Protein AF-K1V5G4-F1 (afdb_monomer_lite)

pLDDT: mean 82.93, std 7.13, range [62.53, 94.12]

Organism: NCBI:txid408170

InterPro domains:
  IPR000060 BCCT transporter family [PF02028] (1-96)
  IPR000060 BCCT transporter family [PTHR30047] (1-96)

Sequence (97 aa):
MGIFIAKVSRGRTLKQVILGQMVWGSLGCCTFLGILGGYSLYLQKNGIVDLVSILEKEGNEGVVLAIMQTLPFSKILIVLLVILCFVFLATTIDSTA

Structure (mmCIF, N/CA/C/O backbone):
data_AF-K1V5G4-F1
#
_entry.id   AF-K1V5G4-F1
#
loop_
_atom_site.group_PDB
_atom_site.id
_atom_site.type_symbol
_atom_site.label_atom_id
_atom_site.label_alt_id
_atom_site.label_comp_id
_atom_site.label_asym_id
_atom_site.label_entity_id
_atom_site.label_seq_id
_atom_site.pdbx_PDB_ins_code
_atom_site.Cartn_x
_atom_site.Cartn_y
_atom_site.Cartn_z
_atom_site.occupancy
_atom_site.B_iso_or_equiv
_atom_site.auth_seq_id
_atom_site.auth_comp_id
_atom_site.auth_asym_id
_atom_site.auth_atom_id
_atom_site.pdbx_PDB_model_num
ATOM 1 N N . MET A 1 1 ? 14.807 -9.398 -7.704 1.00 69.44 1 MET A N 1
ATOM 2 C CA . MET A 1 1 ? 14.091 -8.169 -8.144 1.00 69.44 1 MET A CA 1
ATOM 3 C C . MET A 1 1 ? 14.828 -7.328 -9.198 1.00 69.44 1 MET A C 1
ATOM 5 O O . MET A 1 1 ? 14.270 -7.141 -10.271 1.00 69.44 1 MET A O 1
ATOM 9 N N . GLY A 1 2 ? 16.070 -6.857 -8.989 1.00 73.12 2 GLY A N 1
ATOM 10 C CA . GLY A 1 2 ? 16.773 -6.010 -9.984 1.00 73.12 2 GLY A CA 1
ATOM 11 C C . GLY A 1 2 ? 16.953 -6.644 -11.378 1.00 73.12 2 GLY A C 1
ATOM 12 O O . GLY A 1 2 ? 16.770 -5.986 -12.400 1.00 73.12 2 GLY A O 1
ATOM 13 N N . ILE A 1 3 ? 17.216 -7.954 -11.424 1.00 79.44 3 ILE A N 1
ATOM 14 C CA . ILE A 1 3 ? 17.357 -8.728 -12.671 1.00 79.44 3 ILE A CA 1
ATOM 15 C C . ILE A 1 3 ? 16.025 -8.830 -13.435 1.00 79.44 3 ILE A C 1
ATOM 17 O O . ILE A 1 3 ? 16.013 -8.785 -14.664 1.00 79.44 3 ILE A O 1
ATOM 21 N N . PHE A 1 4 ? 14.896 -8.920 -12.727 1.00 79.31 4 PHE A N 1
ATOM 22 C CA . PHE A 1 4 ? 13.564 -8.962 -13.336 1.00 79.31 4 PHE A CA 1
ATOM 23 C C . PHE A 1 4 ? 13.246 -7.646 -14.057 1.00 79.31 4 PHE A C 1
ATOM 25 O O . PHE A 1 4 ? 12.862 -7.649 -15.226 1.00 79.31 4 PHE A O 1
ATOM 32 N N . ILE A 1 5 ? 13.512 -6.513 -13.398 1.00 78.38 5 ILE A N 1
ATOM 33 C CA . ILE A 1 5 ? 13.308 -5.171 -13.964 1.00 78.38 5 ILE A CA 1
ATOM 34 C C . ILE A 1 5 ? 14.184 -4.963 -15.206 1.00 78.38 5 ILE A C 1
ATOM 36 O O . ILE A 1 5 ? 13.710 -4.416 -16.204 1.00 78.38 5 ILE A O 1
ATOM 40 N N . ALA A 1 6 ? 15.432 -5.442 -15.180 1.00 80.62 6 ALA A N 1
ATOM 41 C CA . ALA A 1 6 ? 16.334 -5.385 -16.328 1.00 80.62 6 ALA A CA 1
ATOM 42 C C . ALA A 1 6 ? 15.828 -6.225 -17.518 1.00 80.62 6 ALA A C 1
ATOM 44 O O . ALA A 1 6 ? 15.880 -5.757 -18.656 1.00 80.62 6 ALA A O 1
ATOM 45 N N . LYS A 1 7 ? 15.290 -7.430 -17.268 1.00 80.50 7 LYS A N 1
ATOM 46 C CA . LYS A 1 7 ? 14.717 -8.303 -18.312 1.00 80.50 7 LYS A CA 1
ATOM 47 C C . LYS A 1 7 ? 13.452 -7.708 -18.944 1.00 80.50 7 LYS A C 1
ATOM 49 O O . LYS A 1 7 ? 13.341 -7.696 -20.168 1.00 80.50 7 LYS A O 1
ATOM 54 N N . VAL A 1 8 ? 12.529 -7.181 -18.135 1.00 83.62 8 VAL A N 1
ATOM 55 C CA . VAL A 1 8 ? 11.268 -6.570 -18.610 1.00 8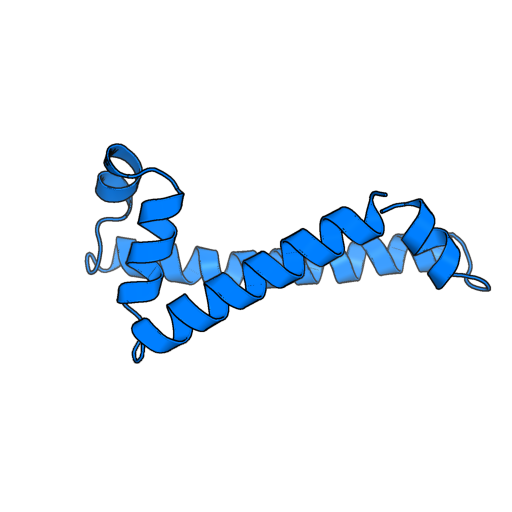3.62 8 VAL A CA 1
ATOM 56 C C . VAL A 1 8 ? 11.490 -5.236 -19.331 1.00 83.62 8 VAL A C 1
ATOM 58 O O . VAL A 1 8 ? 10.722 -4.874 -20.219 1.00 83.62 8 VAL A O 1
ATOM 61 N N . SER A 1 9 ? 12.554 -4.506 -18.992 1.00 82.56 9 SER A N 1
ATOM 62 C CA . SER A 1 9 ? 12.821 -3.167 -19.537 1.00 82.56 9 SER A CA 1
ATOM 63 C C . SER A 1 9 ? 13.685 -3.164 -20.806 1.00 82.56 9 SER A C 1
ATOM 65 O O . SER A 1 9 ? 14.246 -2.124 -21.168 1.00 82.56 9 SER A O 1
ATOM 67 N N . ARG A 1 10 ? 13.817 -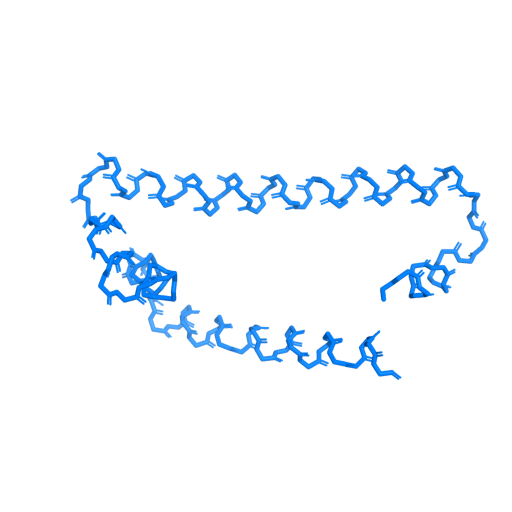4.306 -21.495 1.00 79.62 10 ARG A N 1
ATOM 68 C CA . ARG A 1 10 ? 14.658 -4.439 -22.694 1.00 79.62 10 ARG A CA 1
ATOM 69 C C . ARG A 1 10 ? 14.196 -3.466 -23.791 1.00 79.62 10 ARG A C 1
ATOM 71 O O . ARG A 1 10 ? 13.035 -3.469 -24.181 1.00 79.62 10 ARG A O 1
ATOM 78 N N . GLY A 1 11 ? 15.114 -2.627 -24.280 1.00 83.62 11 GLY A N 1
ATOM 79 C CA . GLY A 1 11 ? 14.839 -1.613 -25.311 1.00 83.62 11 GLY A CA 1
ATOM 80 C C . GLY A 1 11 ? 14.478 -0.215 -24.787 1.00 83.62 11 GLY A C 1
ATOM 81 O O . GLY A 1 11 ? 14.294 0.692 -25.594 1.00 83.62 11 GLY A O 1
ATOM 82 N N . ARG A 1 12 ? 14.410 -0.001 -23.463 1.00 85.44 12 ARG A N 1
ATOM 83 C CA . ARG A 1 12 ? 14.235 1.334 -22.856 1.00 85.44 12 ARG A CA 1
ATOM 84 C C . ARG A 1 12 ? 15.572 1.957 -22.457 1.00 85.44 12 ARG A C 1
ATOM 86 O O . ARG A 1 12 ? 16.527 1.254 -22.137 1.00 85.44 12 ARG A O 1
ATOM 93 N N . THR A 1 13 ? 15.635 3.289 -22.428 1.00 90.94 13 THR A N 1
ATOM 94 C CA . THR A 1 13 ? 16.826 3.997 -21.928 1.00 90.94 13 THR A CA 1
ATOM 95 C C . THR A 1 13 ? 16.946 3.870 -20.409 1.00 90.94 13 THR A C 1
ATOM 97 O O . THR A 1 13 ? 15.938 3.844 -19.700 1.00 90.94 13 THR A O 1
ATOM 100 N N . LEU A 1 14 ? 18.178 3.869 -19.886 1.00 86.75 14 LEU A N 1
ATOM 101 C CA . LEU A 1 14 ? 18.438 3.764 -18.444 1.00 86.75 14 LEU A CA 1
ATOM 102 C C . LEU A 1 14 ? 17.674 4.836 -17.639 1.00 86.75 14 LEU A C 1
ATOM 104 O O . LEU A 1 14 ? 17.064 4.534 -16.616 1.00 86.75 14 LEU A O 1
ATOM 108 N N . LYS A 1 15 ? 17.634 6.077 -18.153 1.00 86.19 15 LYS A N 1
ATOM 109 C CA . LYS A 1 15 ? 16.889 7.193 -17.544 1.00 86.19 15 LYS A CA 1
ATOM 110 C C . LYS A 1 15 ? 15.388 6.910 -17.437 1.00 86.19 15 LYS A C 1
ATOM 112 O O . LYS A 1 15 ? 14.803 7.190 -16.397 1.00 86.19 15 LYS A O 1
ATOM 117 N N . GLN A 1 16 ? 14.769 6.343 -18.475 1.00 87.81 16 GLN A N 1
ATOM 118 C CA . GLN A 1 16 ? 13.341 5.999 -18.449 1.00 87.81 16 GLN A CA 1
ATOM 119 C C . GLN A 1 16 ? 13.036 4.880 -17.450 1.00 87.81 16 GLN A C 1
ATOM 121 O O . GLN A 1 16 ? 12.001 4.925 -16.792 1.00 87.81 16 GLN A O 1
ATOM 126 N N . VAL A 1 17 ? 13.927 3.892 -17.320 1.00 87.69 17 VAL A N 1
ATOM 127 C CA . VAL A 1 17 ? 13.745 2.784 -16.370 1.00 87.69 17 VAL A CA 1
ATOM 128 C C . VAL A 1 17 ? 13.823 3.285 -14.930 1.00 87.69 17 VAL A C 1
ATOM 130 O O . VAL A 1 17 ? 12.937 2.976 -14.138 1.00 87.69 17 VAL A O 1
ATOM 133 N N . ILE A 1 18 ? 14.830 4.103 -14.608 1.00 89.06 18 ILE A N 1
ATOM 134 C CA . ILE A 1 18 ? 15.023 4.646 -13.255 1.00 89.06 18 ILE A CA 1
ATOM 135 C C . ILE A 1 18 ? 13.864 5.571 -12.870 1.00 89.06 18 ILE A C 1
ATOM 137 O O . ILE A 1 18 ? 13.245 5.371 -11.826 1.00 89.06 18 ILE A O 1
ATOM 141 N N . LEU A 1 19 ? 13.520 6.544 -13.724 1.00 90.56 19 LEU A N 1
ATOM 142 C CA . LEU A 1 19 ? 12.416 7.469 -13.445 1.00 90.56 19 LEU A CA 1
ATOM 143 C C . LEU A 1 19 ? 11.070 6.740 -13.372 1.00 90.56 19 LEU A C 1
ATOM 145 O O . LEU A 1 19 ? 10.277 7.012 -12.476 1.00 90.56 19 LEU A O 1
ATOM 149 N N . GLY A 1 20 ? 10.828 5.780 -14.268 1.00 88.12 20 GLY A N 1
ATOM 150 C CA . GLY A 1 20 ? 9.612 4.972 -14.246 1.00 88.12 20 GLY A CA 1
ATOM 151 C C . GLY A 1 20 ? 9.479 4.160 -12.957 1.00 88.12 20 GLY A C 1
ATOM 152 O O . GLY A 1 20 ? 8.421 4.174 -12.337 1.00 88.12 20 GLY A O 1
ATOM 153 N N . GLN A 1 21 ? 10.552 3.499 -12.518 1.00 87.62 21 GLN A N 1
ATOM 154 C CA . GLN A 1 21 ? 10.560 2.734 -11.269 1.00 87.62 21 GLN A CA 1
ATOM 155 C C . GLN A 1 21 ? 10.374 3.622 -10.037 1.00 87.62 21 GLN A C 1
ATOM 157 O O . GLN A 1 21 ? 9.561 3.286 -9.179 1.00 87.62 21 GLN A O 1
ATOM 162 N N . MET A 1 22 ? 11.071 4.759 -9.955 1.00 90.25 22 MET A N 1
ATOM 163 C CA . MET A 1 22 ? 10.940 5.667 -8.811 1.00 90.25 22 MET A CA 1
ATOM 164 C C . MET A 1 22 ? 9.535 6.255 -8.712 1.00 90.25 22 MET A C 1
ATOM 166 O O . MET A 1 22 ? 8.961 6.255 -7.626 1.00 90.25 22 MET A O 1
ATOM 170 N N . VAL A 1 23 ? 8.962 6.723 -9.823 1.00 93.00 23 VAL A N 1
ATOM 171 C CA . VAL A 1 23 ? 7.637 7.359 -9.814 1.00 93.00 23 VAL A CA 1
ATOM 172 C C . VAL A 1 23 ? 6.548 6.335 -9.509 1.00 93.00 23 VAL A C 1
ATOM 174 O O . VAL A 1 23 ? 5.800 6.512 -8.551 1.00 93.00 23 VAL A O 1
ATOM 177 N N . TRP A 1 24 ? 6.479 5.236 -10.264 1.00 89.69 24 TRP A N 1
ATOM 178 C CA . TRP A 1 24 ? 5.423 4.238 -10.069 1.00 89.69 24 TRP A CA 1
ATOM 179 C C . TRP A 1 24 ? 5.568 3.471 -8.755 1.00 89.69 24 TRP A C 1
ATOM 181 O O . TRP A 1 24 ? 4.567 3.222 -8.086 1.00 89.69 24 TRP A O 1
ATOM 191 N N . GLY A 1 25 ? 6.799 3.144 -8.350 1.00 89.19 25 GLY A N 1
ATOM 192 C CA . GLY A 1 25 ? 7.064 2.487 -7.070 1.00 89.19 25 GLY A CA 1
ATOM 193 C C . GLY A 1 25 ? 6.678 3.365 -5.881 1.00 89.19 25 GLY A C 1
ATOM 194 O O . GLY A 1 25 ? 5.981 2.907 -4.976 1.00 89.19 25 GLY A O 1
ATOM 195 N N . SER A 1 26 ? 7.056 4.648 -5.911 1.00 92.19 26 SER A N 1
ATOM 196 C CA . SER A 1 26 ? 6.706 5.587 -4.839 1.00 92.19 26 SER A CA 1
ATOM 197 C C . SER A 1 26 ? 5.206 5.859 -4.791 1.00 92.19 26 SER A C 1
ATOM 199 O O . SER A 1 26 ? 4.630 5.835 -3.711 1.00 92.19 26 SER A O 1
ATOM 201 N N . LEU A 1 27 ? 4.543 6.048 -5.938 1.00 93.75 27 LEU A N 1
ATOM 202 C CA . LEU A 1 27 ? 3.089 6.245 -5.987 1.00 93.75 27 LEU A CA 1
ATOM 203 C C . LEU A 1 27 ? 2.323 5.042 -5.425 1.00 93.75 27 LEU A C 1
ATOM 205 O O . LEU A 1 27 ? 1.372 5.225 -4.664 1.00 93.75 27 LEU A O 1
ATOM 209 N N . GLY A 1 28 ? 2.751 3.818 -5.746 1.00 91.00 28 GLY A N 1
ATOM 210 C CA . GLY A 1 28 ? 2.165 2.604 -5.174 1.00 91.00 28 GLY A CA 1
ATOM 211 C C . GLY A 1 28 ? 2.317 2.551 -3.651 1.00 91.00 28 GLY A C 1
ATOM 212 O O . GLY A 1 28 ? 1.348 2.308 -2.936 1.00 91.00 28 GLY A O 1
ATOM 213 N N . CYS A 1 29 ? 3.510 2.861 -3.139 1.00 90.06 29 CYS A N 1
ATOM 214 C CA . CYS A 1 29 ? 3.759 2.883 -1.698 1.00 90.06 29 CYS A CA 1
ATOM 215 C C . CYS A 1 29 ? 2.957 3.991 -0.989 1.00 90.06 29 CYS A C 1
ATOM 217 O O . CYS A 1 29 ? 2.300 3.739 0.021 1.00 90.06 29 CYS A O 1
ATOM 219 N N . CYS A 1 30 ? 2.937 5.204 -1.549 1.00 92.56 30 CYS A N 1
ATOM 220 C CA . CYS A 1 30 ? 2.188 6.334 -1.000 1.00 92.56 30 CYS A CA 1
ATOM 221 C C . CYS A 1 30 ? 0.679 6.075 -0.967 1.00 92.56 30 CYS A C 1
ATOM 223 O O . CYS A 1 30 ? 0.032 6.405 0.023 1.00 92.56 30 CYS A O 1
ATOM 225 N N . THR A 1 31 ? 0.111 5.485 -2.020 1.00 93.06 31 THR A N 1
ATOM 226 C CA . THR A 1 31 ? -1.324 5.161 -2.057 1.00 93.06 31 THR A CA 1
ATOM 227 C C . THR A 1 31 ? -1.675 4.075 -1.046 1.00 93.06 31 THR A C 1
ATOM 229 O O . THR A 1 31 ? -2.631 4.240 -0.290 1.00 93.06 31 THR A O 1
ATOM 232 N N . PHE A 1 32 ? -0.872 3.013 -0.958 1.00 89.88 32 PHE A N 1
ATOM 233 C CA . PHE A 1 32 ? -1.080 1.940 0.012 1.00 89.88 32 PHE A CA 1
ATOM 234 C C . PHE A 1 32 ? -1.013 2.445 1.461 1.00 89.88 32 PHE A C 1
ATOM 236 O O . PHE A 1 32 ? -1.938 2.213 2.242 1.00 89.88 32 PHE A O 1
ATOM 243 N N . LEU A 1 33 ? 0.041 3.191 1.806 1.00 88.94 33 LEU A N 1
ATOM 244 C CA . LEU A 1 33 ? 0.208 3.771 3.141 1.00 88.94 33 LEU A CA 1
ATOM 245 C C . LEU A 1 33 ? -0.846 4.840 3.443 1.00 88.94 33 LEU A C 1
ATOM 247 O O . LEU A 1 33 ? -1.327 4.915 4.570 1.00 88.94 33 LEU A O 1
ATOM 251 N N . GLY A 1 34 ? -1.239 5.640 2.452 1.00 90.94 34 GLY A N 1
ATOM 252 C CA . GLY A 1 34 ? -2.281 6.651 2.613 1.00 90.94 34 GLY A CA 1
ATOM 253 C C . GLY A 1 34 ? -3.645 6.041 2.933 1.00 90.94 34 GLY A C 1
ATOM 254 O O . GLY A 1 34 ? -4.332 6.520 3.831 1.00 90.94 34 GLY A O 1
ATOM 255 N N . ILE A 1 35 ? -4.021 4.961 2.243 1.00 90.44 35 ILE A N 1
ATOM 256 C CA . ILE A 1 35 ? -5.321 4.306 2.434 1.00 90.44 35 ILE A CA 1
ATOM 257 C C . ILE A 1 35 ? -5.327 3.486 3.725 1.00 90.44 35 ILE A C 1
ATOM 259 O O . ILE A 1 35 ? -6.155 3.731 4.601 1.00 90.44 35 ILE A O 1
ATOM 263 N N . LEU A 1 36 ? -4.409 2.525 3.866 1.00 85.88 36 LEU A N 1
ATOM 264 C CA . LEU A 1 36 ? -4.416 1.616 5.015 1.00 85.88 36 LEU A CA 1
ATOM 265 C C . LEU A 1 36 ? -3.927 2.304 6.286 1.00 85.88 36 LEU A C 1
ATOM 267 O O . LEU A 1 36 ? -4.558 2.166 7.327 1.00 85.88 36 LEU A O 1
ATOM 271 N N . GLY A 1 37 ? -2.857 3.096 6.205 1.00 85.31 37 GLY A N 1
ATOM 272 C CA . GLY A 1 37 ? -2.370 3.873 7.346 1.00 85.31 37 GLY A CA 1
ATOM 273 C C . GLY A 1 37 ? -3.371 4.943 7.783 1.00 85.31 37 GLY A C 1
ATOM 274 O O . GLY A 1 37 ? -3.619 5.101 8.978 1.00 85.31 37 GLY A O 1
ATOM 275 N N . GLY A 1 38 ? -4.012 5.623 6.826 1.00 86.44 38 GLY A N 1
ATOM 276 C CA . GLY A 1 38 ? -5.091 6.571 7.112 1.00 86.44 38 GLY A CA 1
ATOM 277 C C . GLY A 1 38 ? -6.300 5.908 7.778 1.00 86.44 38 GLY A C 1
ATOM 278 O O . GLY A 1 38 ? -6.835 6.450 8.746 1.00 86.44 38 GLY A O 1
ATOM 279 N N . TYR A 1 39 ? -6.698 4.718 7.317 1.00 85.69 39 TYR A N 1
ATOM 280 C CA . TYR A 1 39 ? -7.799 3.956 7.911 1.00 85.69 39 TYR A CA 1
ATOM 281 C C . TYR A 1 39 ? -7.484 3.495 9.341 1.00 85.69 39 TYR A C 1
ATOM 283 O O . TYR A 1 39 ? -8.306 3.697 10.235 1.00 85.69 39 TYR A O 1
ATOM 291 N N . SER A 1 40 ? -6.281 2.967 9.587 1.00 81.69 40 SER A N 1
ATOM 292 C CA . SER A 1 40 ? -5.831 2.588 10.933 1.00 81.69 40 SER A CA 1
ATOM 293 C C . SER A 1 40 ? -5.868 3.774 11.902 1.00 81.69 40 SER A C 1
ATOM 295 O O . SER A 1 40 ? -6.406 3.668 13.004 1.00 81.69 40 SER A O 1
ATOM 297 N N . LEU A 1 41 ? -5.364 4.938 11.477 1.00 83.31 41 LEU A N 1
ATOM 298 C CA . LEU A 1 41 ? -5.384 6.157 12.291 1.00 83.31 41 LEU A CA 1
ATOM 299 C C . LEU A 1 41 ? -6.806 6.659 12.561 1.00 83.31 41 LEU A C 1
ATOM 301 O O . LEU A 1 41 ? -7.091 7.126 13.662 1.00 83.31 41 LEU A O 1
ATOM 305 N N . TYR A 1 42 ? -7.708 6.558 11.583 1.00 84.56 42 TYR A N 1
ATOM 306 C CA . TYR A 1 42 ? -9.115 6.914 11.764 1.00 84.56 42 TYR A CA 1
ATOM 307 C C . TYR A 1 42 ? -9.800 6.022 12.811 1.00 84.56 42 TYR A C 1
ATOM 30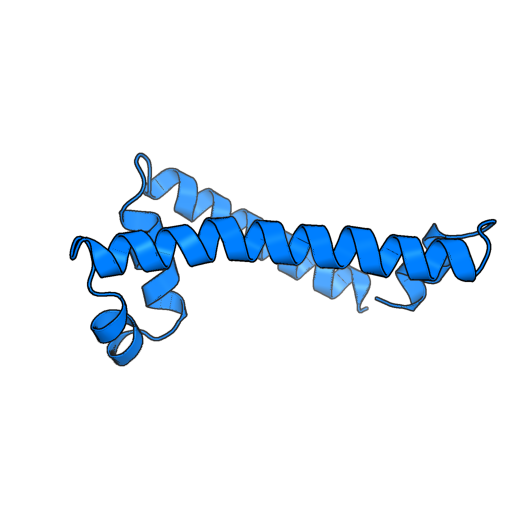9 O O . TYR A 1 42 ? -10.507 6.529 13.683 1.00 84.56 42 TYR A O 1
ATOM 317 N N . LEU A 1 43 ? -9.543 4.711 12.767 1.00 81.69 43 LEU A N 1
ATOM 318 C CA . LEU A 1 43 ? -10.072 3.728 13.718 1.00 81.69 43 LEU A CA 1
ATOM 319 C C . LEU A 1 43 ? -9.639 4.023 15.159 1.00 81.69 43 LEU A C 1
ATOM 321 O O . LEU A 1 43 ? -10.463 3.993 16.076 1.00 81.69 43 LEU A O 1
ATOM 325 N N . GLN A 1 44 ? -8.358 4.355 15.326 1.00 79.81 44 GLN A N 1
ATOM 326 C CA . GLN A 1 44 ? -7.765 4.695 16.615 1.00 79.81 44 GLN A CA 1
ATOM 327 C C . GLN A 1 44 ? -8.268 6.045 17.133 1.00 79.81 44 GLN A C 1
ATOM 329 O O . GLN A 1 44 ? -8.643 6.165 18.297 1.00 79.81 44 GLN A O 1
ATOM 334 N N . LYS A 1 45 ? -8.341 7.061 16.263 1.00 79.38 45 LYS A N 1
ATOM 335 C CA . LYS A 1 45 ? -8.802 8.409 16.626 1.00 79.38 45 LYS A CA 1
ATOM 336 C C . LYS A 1 45 ? -10.275 8.438 17.035 1.00 79.38 45 LYS A C 1
ATOM 338 O O . LYS A 1 45 ? -10.638 9.201 17.926 1.00 79.38 45 LYS A O 1
ATOM 343 N N . ASN A 1 46 ? -11.114 7.622 16.402 1.00 79.69 46 ASN A N 1
ATOM 344 C CA . ASN A 1 46 ? -12.532 7.524 16.745 1.00 79.69 46 ASN A CA 1
ATOM 345 C C . ASN A 1 46 ? -12.810 6.601 17.943 1.00 79.69 46 ASN A C 1
ATOM 347 O O . ASN A 1 46 ? -13.968 6.464 18.329 1.00 79.69 46 ASN A O 1
ATOM 351 N N . GLY A 1 47 ? -11.788 5.955 18.518 1.00 69.44 47 GLY A N 1
ATOM 352 C CA . GLY A 1 47 ? -11.941 5.058 19.667 1.00 69.44 47 GLY A CA 1
ATOM 353 C C . GLY A 1 47 ? -12.763 3.798 19.377 1.00 69.44 47 GLY A C 1
ATOM 354 O O . GLY A 1 47 ? -13.262 3.172 20.306 1.00 69.44 47 GLY A O 1
ATOM 355 N N . ILE A 1 48 ? -12.931 3.432 18.100 1.00 69.81 48 ILE A N 1
ATOM 356 C CA . ILE A 1 48 ? -13.709 2.252 17.685 1.00 69.81 48 ILE A CA 1
ATOM 357 C C . ILE A 1 48 ? -12.911 0.979 17.988 1.00 69.81 48 ILE A C 1
ATOM 359 O O . ILE A 1 48 ? -13.479 -0.033 18.390 1.00 69.81 48 ILE A O 1
ATOM 363 N N . VAL A 1 49 ? -11.587 1.046 17.811 1.00 69.12 49 VAL A N 1
ATOM 364 C CA . VAL A 1 49 ? -10.644 -0.026 18.134 1.00 69.12 49 VAL A CA 1
ATOM 365 C C . VAL A 1 49 ? -9.389 0.594 18.729 1.00 69.12 49 VAL A C 1
ATOM 367 O O . VAL A 1 49 ? -8.757 1.448 18.104 1.00 69.12 49 VAL A O 1
ATOM 370 N N . ASP A 1 50 ? -9.007 0.143 19.921 1.00 75.31 50 ASP A N 1
ATOM 371 C CA . ASP A 1 50 ? -7.745 0.545 20.529 1.00 75.31 50 ASP A CA 1
ATOM 372 C C . ASP A 1 50 ? -6.584 -0.266 19.942 1.00 75.31 50 ASP A C 1
ATOM 374 O O . ASP A 1 50 ? -6.158 -1.295 20.464 1.00 75.31 50 ASP A O 1
ATOM 378 N N . LEU A 1 51 ? -6.081 0.207 18.803 1.00 72.88 51 LEU A N 1
ATOM 379 C CA . LEU A 1 51 ? -4.968 -0.431 18.106 1.00 72.88 51 LEU A CA 1
ATOM 380 C C . LEU A 1 51 ? -3.666 -0.408 18.931 1.00 72.88 51 LEU A C 1
ATOM 382 O O . LEU A 1 51 ? -2.796 -1.227 18.654 1.00 72.88 51 LEU A O 1
ATOM 386 N N . VAL A 1 52 ? -3.518 0.479 19.935 1.00 73.06 52 VAL A N 1
ATOM 387 C CA . VAL A 1 52 ? -2.304 0.528 20.782 1.00 73.06 52 VAL A CA 1
ATOM 388 C C . VAL A 1 52 ? -2.245 -0.689 21.696 1.00 73.06 52 VAL A C 1
ATOM 390 O O . VAL A 1 52 ? -1.238 -1.391 21.713 1.00 73.06 52 VAL A O 1
ATOM 393 N N . SER A 1 53 ? -3.329 -0.982 22.416 1.00 72.06 53 SER A N 1
ATOM 394 C CA . SER A 1 53 ? -3.348 -2.124 23.335 1.00 72.06 53 SER A CA 1
ATOM 395 C C . SER A 1 53 ? -3.324 -3.471 22.610 1.00 72.06 53 SER A C 1
ATOM 397 O O . SER A 1 53 ? -2.754 -4.434 23.125 1.00 72.06 53 SER A O 1
ATOM 399 N N . ILE A 1 54 ? -3.890 -3.547 21.400 1.00 74.62 54 ILE A N 1
ATOM 400 C CA . ILE A 1 54 ? -3.796 -4.743 20.547 1.00 74.62 54 ILE A CA 1
ATOM 401 C C . ILE A 1 54 ? -2.362 -4.931 20.045 1.00 74.62 54 ILE A C 1
ATOM 403 O O . ILE A 1 54 ? -1.855 -6.050 20.069 1.00 74.62 54 ILE A O 1
ATOM 407 N N . LEU A 1 55 ? -1.680 -3.848 19.659 1.00 77.06 55 LEU A N 1
ATOM 408 C CA . LEU A 1 55 ? -0.277 -3.900 19.251 1.00 77.06 55 LEU A CA 1
ATOM 409 C C . LEU A 1 55 ? 0.624 -4.430 20.376 1.00 77.06 55 LEU A C 1
ATOM 411 O O . LEU A 1 55 ? 1.518 -5.230 20.110 1.00 77.06 55 LEU A O 1
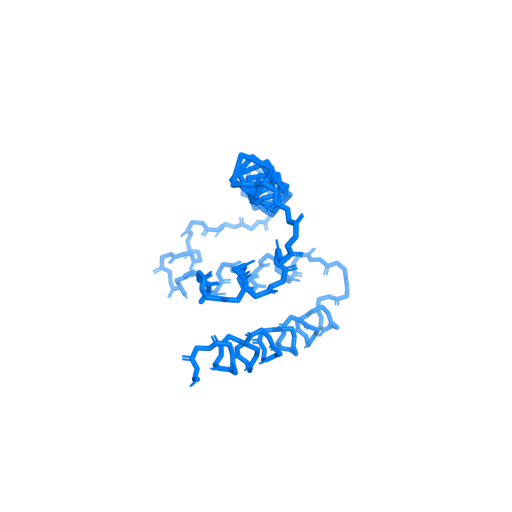ATOM 415 N N . GLU A 1 56 ? 0.373 -4.029 21.624 1.00 74.81 56 GLU A N 1
ATOM 416 C CA . GLU A 1 56 ? 1.146 -4.499 22.782 1.00 74.81 56 GLU A CA 1
ATOM 417 C C . GLU A 1 56 ? 0.887 -5.971 23.137 1.00 74.81 56 GLU A C 1
ATOM 419 O O . GLU A 1 56 ? 1.785 -6.640 23.649 1.00 74.81 56 GLU A O 1
ATOM 424 N N . LYS A 1 57 ? -0.320 -6.492 22.877 1.00 74.00 57 LYS A N 1
ATOM 425 C CA . LYS A 1 57 ? -0.707 -7.863 23.255 1.00 74.00 57 LYS A CA 1
ATOM 426 C C . LYS A 1 57 ? -0.507 -8.903 22.159 1.00 74.00 57 LYS A C 1
ATOM 428 O O . LYS A 1 57 ? -0.051 -10.004 22.453 1.00 74.00 57 LYS A O 1
ATOM 433 N N . GLU A 1 58 ? -0.888 -8.581 20.928 1.00 70.12 58 GLU A N 1
ATOM 434 C CA . GLU A 1 58 ? -0.921 -9.514 19.790 1.00 70.12 58 GLU A CA 1
ATOM 435 C C . GLU A 1 58 ? 0.059 -9.126 18.670 1.00 70.12 58 GLU A C 1
ATOM 437 O O . GLU A 1 58 ? 0.169 -9.829 17.665 1.00 70.12 58 GLU A O 1
ATOM 442 N N . GLY A 1 59 ? 0.797 -8.022 18.826 1.00 77.12 59 GLY A N 1
ATOM 443 C CA . GLY A 1 59 ? 1.767 -7.560 17.836 1.00 77.12 59 GLY A CA 1
ATOM 444 C C . GLY A 1 59 ? 1.126 -7.040 16.544 1.00 77.12 59 GLY A C 1
ATOM 445 O O . GLY A 1 59 ? -0.082 -6.814 16.449 1.00 77.12 59 GLY A O 1
ATOM 446 N N . ASN A 1 60 ? 1.954 -6.832 15.515 1.00 75.56 60 ASN A N 1
ATOM 447 C CA . ASN A 1 60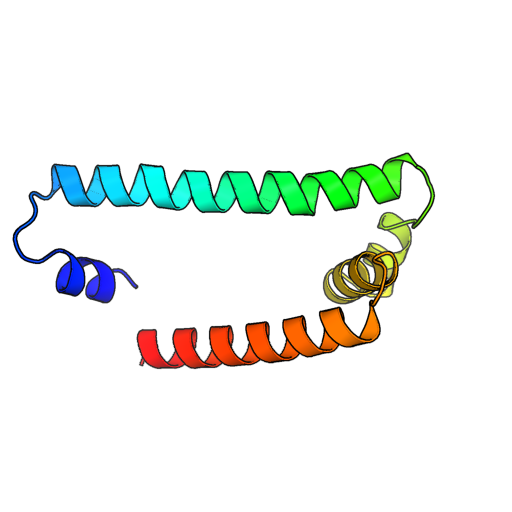 ? 1.509 -6.265 14.234 1.00 75.56 60 ASN A CA 1
ATOM 448 C C . ASN A 1 60 ? 0.437 -7.115 13.531 1.00 75.56 60 ASN A C 1
ATOM 450 O O . ASN A 1 60 ? -0.396 -6.575 12.806 1.00 75.56 60 ASN A O 1
ATOM 454 N N . GLU A 1 61 ? 0.463 -8.432 13.724 1.00 76.81 61 GLU A N 1
ATOM 455 C CA . GLU A 1 61 ? -0.460 -9.371 13.082 1.00 76.81 61 GLU A CA 1
ATOM 456 C C . GLU A 1 61 ? -1.885 -9.198 13.626 1.00 76.81 61 GLU A C 1
ATOM 458 O O . GLU A 1 61 ? -2.837 -9.083 12.847 1.00 76.81 61 GLU A O 1
ATOM 463 N N . GLY A 1 62 ? -2.019 -9.079 14.953 1.00 75.12 62 GLY A N 1
ATOM 464 C CA . GLY A 1 62 ? -3.299 -8.833 15.620 1.00 75.12 62 GLY A CA 1
ATOM 465 C C . GLY A 1 62 ? -3.914 -7.487 15.246 1.00 75.12 62 GLY A C 1
ATOM 466 O O . GLY A 1 62 ? -5.122 -7.393 15.034 1.00 75.12 62 GLY A O 1
ATOM 467 N N . VAL A 1 63 ? -3.086 -6.456 15.052 1.00 79.31 63 VAL A N 1
ATOM 468 C CA . VAL A 1 63 ? -3.544 -5.132 14.597 1.00 79.31 63 VAL A CA 1
ATOM 469 C C . VAL A 1 63 ? -4.171 -5.213 13.205 1.00 79.31 63 VAL A C 1
ATOM 471 O O . VAL A 1 63 ? -5.264 -4.687 12.995 1.00 79.31 63 VAL A O 1
ATOM 474 N N . VAL A 1 64 ? -3.530 -5.906 12.257 1.00 80.62 64 VAL A N 1
ATOM 475 C CA . VAL A 1 64 ? -4.082 -6.088 10.901 1.00 80.62 64 VAL A CA 1
ATOM 476 C C . VAL A 1 64 ? -5.398 -6.864 10.952 1.00 80.62 64 VAL A C 1
ATOM 478 O O . VAL A 1 64 ? -6.360 -6.483 10.282 1.00 80.62 64 VAL A O 1
ATOM 481 N N . LEU A 1 65 ? -5.471 -7.911 11.777 1.00 78.31 65 LEU A N 1
ATOM 482 C CA . LEU A 1 65 ? -6.686 -8.708 11.926 1.00 78.31 65 LEU A CA 1
ATOM 483 C C . LEU A 1 65 ? -7.839 -7.887 12.526 1.00 78.31 65 LEU A C 1
ATOM 485 O O . LEU A 1 65 ? -8.959 -7.944 12.018 1.00 78.31 65 LEU A O 1
ATOM 489 N N . ALA A 1 66 ? -7.563 -7.083 13.555 1.00 79.00 66 ALA A N 1
ATOM 490 C CA . ALA A 1 66 ? -8.541 -6.210 14.200 1.00 79.00 66 ALA A CA 1
ATOM 491 C C . ALA A 1 66 ? -9.093 -5.154 13.229 1.00 79.00 66 ALA A C 1
ATOM 493 O O . ALA A 1 66 ? -10.303 -4.938 13.170 1.00 79.00 66 ALA A O 1
ATOM 494 N N . ILE A 1 67 ? -8.228 -4.561 12.399 1.00 81.62 67 ILE A N 1
ATOM 495 C CA . ILE A 1 67 ? -8.635 -3.632 11.334 1.00 81.62 67 ILE A CA 1
ATOM 496 C C . ILE A 1 67 ? -9.514 -4.347 10.297 1.00 81.62 67 ILE A C 1
ATOM 498 O O . ILE A 1 67 ? -10.506 -3.795 9.836 1.00 81.62 67 ILE A O 1
ATOM 502 N N . MET A 1 68 ? -9.208 -5.593 9.929 1.00 79.56 68 MET A N 1
ATOM 503 C CA . MET A 1 68 ? -10.068 -6.352 9.010 1.00 79.56 68 MET A CA 1
ATOM 504 C C . MET A 1 68 ? -11.416 -6.746 9.620 1.00 79.56 68 MET A C 1
ATOM 506 O O . MET A 1 68 ? -12.385 -6.954 8.885 1.00 79.56 68 MET A O 1
ATOM 510 N N . GLN A 1 69 ? -11.500 -6.880 10.943 1.00 80.56 69 GLN A N 1
ATOM 511 C CA . GLN A 1 69 ? -12.749 -7.171 11.648 1.00 80.56 69 GLN A CA 1
ATOM 512 C C . GLN A 1 69 ? -13.710 -5.982 11.679 1.00 80.56 69 GLN A C 1
ATOM 514 O O . GLN A 1 69 ? -14.921 -6.199 11.739 1.00 80.56 69 GLN A O 1
ATOM 519 N N . THR A 1 70 ? -13.218 -4.746 11.552 1.00 79.19 70 THR A N 1
ATOM 520 C CA . THR A 1 70 ? -14.088 -3.560 11.489 1.00 79.19 70 THR A CA 1
ATOM 521 C C . THR A 1 70 ? -14.735 -3.330 10.128 1.00 79.19 70 THR A C 1
ATOM 523 O O . THR A 1 70 ? -15.625 -2.485 10.019 1.00 79.19 70 THR A O 1
ATOM 526 N N . LEU A 1 71 ? -14.323 -4.054 9.081 1.00 76.75 71 LEU A N 1
ATOM 527 C CA . LEU A 1 71 ? -14.926 -3.933 7.754 1.00 76.75 71 LEU A CA 1
ATOM 528 C C . LEU A 1 71 ? -16.192 -4.806 7.617 1.00 76.75 71 LEU A C 1
ATOM 530 O O . LEU A 1 71 ? -16.214 -5.957 8.072 1.00 76.75 71 LEU A O 1
ATOM 534 N N . PRO A 1 72 ? -17.239 -4.318 6.916 1.00 71.81 72 PRO A N 1
ATOM 535 C CA . PRO A 1 72 ? -18.383 -5.151 6.554 1.00 71.81 72 PRO A CA 1
ATOM 536 C C . PRO A 1 72 ? -17.908 -6.319 5.671 1.00 71.81 72 PRO A C 1
ATOM 538 O O . PRO A 1 72 ? -17.092 -6.125 4.775 1.00 71.81 72 PRO A O 1
ATOM 541 N N . PHE A 1 73 ? -18.409 -7.535 5.923 1.00 77.94 73 PHE A N 1
ATOM 542 C CA . PHE A 1 73 ? -17.946 -8.795 5.303 1.00 77.94 73 PHE A CA 1
ATOM 543 C C . PHE A 1 73 ? -16.530 -9.271 5.693 1.00 77.94 73 PHE A C 1
ATOM 545 O O . PHE A 1 73 ? -15.881 -9.985 4.924 1.00 77.94 73 PHE A O 1
ATOM 552 N N . SER A 1 74 ? -16.078 -8.972 6.916 1.00 76.56 74 SER A N 1
ATOM 553 C CA . SER A 1 74 ? -14.767 -9.381 7.449 1.00 76.56 74 SER A CA 1
ATOM 554 C C . SER A 1 74 ? -14.340 -10.827 7.122 1.00 76.56 74 SER A C 1
ATOM 556 O O . SER A 1 74 ? -13.235 -11.035 6.628 1.00 76.56 74 SER A O 1
ATOM 558 N N . LYS A 1 75 ? -15.212 -11.837 7.291 1.00 79.81 75 LYS A N 1
ATOM 559 C CA . LYS A 1 75 ? -14.857 -13.246 7.007 1.00 79.81 75 LYS A CA 1
ATOM 560 C C . LYS A 1 75 ? -14.386 -13.480 5.567 1.00 79.81 75 LYS A C 1
ATOM 562 O O . LYS A 1 75 ? -13.448 -14.239 5.357 1.00 79.81 75 LYS A O 1
ATOM 567 N N . ILE A 1 76 ? -15.024 -12.842 4.587 1.00 85.31 76 ILE A N 1
ATOM 568 C CA . ILE A 1 76 ? -14.667 -12.999 3.168 1.00 85.31 76 ILE A CA 1
ATOM 569 C C . ILE A 1 76 ? -13.364 -12.261 2.872 1.00 85.31 76 ILE A C 1
ATOM 571 O O . ILE A 1 76 ? -12.495 -12.800 2.192 1.00 85.31 76 ILE A O 1
ATOM 575 N N . LEU A 1 77 ? -13.207 -11.055 3.422 1.00 85.69 77 LEU A N 1
ATOM 576 C CA . LEU A 1 77 ? -12.003 -10.250 3.237 1.00 85.69 77 LEU A CA 1
ATOM 577 C C . LEU A 1 77 ? -10.771 -10.919 3.853 1.00 85.69 77 LEU A C 1
ATOM 579 O O . LEU A 1 77 ? -9.728 -10.947 3.209 1.00 85.69 77 LEU A O 1
ATOM 583 N N . ILE A 1 78 ? -10.895 -11.511 5.044 1.00 86.31 78 ILE A N 1
ATOM 584 C CA . ILE A 1 78 ? -9.806 -12.256 5.693 1.00 86.31 78 ILE A CA 1
ATOM 585 C C . ILE A 1 78 ? -9.384 -13.4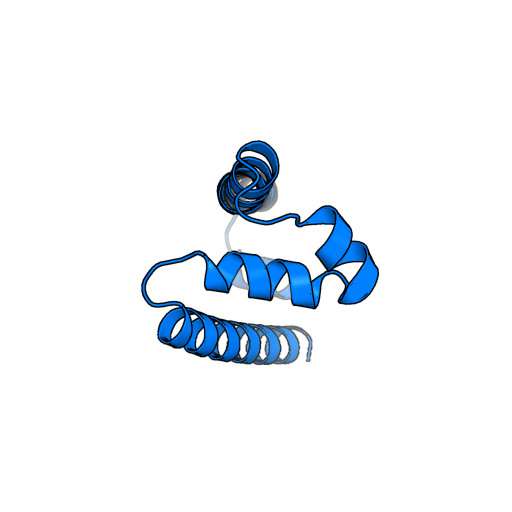50 4.828 1.00 86.31 78 ILE A C 1
ATOM 587 O O . ILE A 1 78 ? -8.195 -13.627 4.581 1.00 86.31 78 ILE A O 1
ATOM 591 N N . VAL A 1 79 ? -10.336 -14.239 4.311 1.00 88.69 79 VAL A N 1
ATOM 592 C CA . VAL A 1 79 ? -10.022 -15.363 3.408 1.00 88.69 79 VAL A CA 1
ATOM 593 C C . VAL A 1 79 ? -9.302 -14.871 2.149 1.00 88.69 79 VAL A C 1
ATOM 595 O O . VAL A 1 79 ? -8.296 -15.454 1.747 1.00 88.69 79 VAL A O 1
ATOM 598 N N . LEU A 1 80 ? -9.770 -13.770 1.557 1.00 89.69 80 LEU A N 1
ATOM 599 C CA . LEU A 1 80 ? -9.115 -13.147 0.407 1.00 89.69 80 LEU A CA 1
ATOM 600 C C . LEU A 1 80 ? -7.696 -12.671 0.730 1.00 89.69 80 LEU A C 1
ATOM 602 O O . LEU A 1 80 ? -6.798 -12.888 -0.079 1.00 89.69 80 LEU A O 1
ATOM 606 N N . LEU A 1 81 ? -7.478 -12.060 1.898 1.00 88.50 81 LEU A N 1
ATOM 607 C CA . LEU A 1 81 ? -6.156 -11.605 2.324 1.00 88.50 81 LEU A CA 1
ATOM 608 C C . LEU A 1 81 ? -5.203 -12.785 2.506 1.00 88.50 81 LEU A C 1
ATOM 610 O O . LEU A 1 81 ? -4.066 -12.714 2.051 1.00 88.50 81 LEU A O 1
ATOM 614 N N . VAL A 1 82 ? -5.660 -13.889 3.100 1.00 89.88 82 VAL A N 1
ATOM 615 C CA . VAL A 1 82 ? -4.843 -15.105 3.248 1.00 89.88 82 VAL A CA 1
ATOM 616 C C . VAL A 1 82 ? -4.426 -15.651 1.881 1.00 89.88 82 VAL A C 1
ATOM 618 O O . VAL A 1 82 ? -3.246 -15.932 1.671 1.00 89.88 82 VAL A O 1
ATOM 621 N N . ILE A 1 83 ? -5.361 -15.747 0.929 1.00 94.12 83 ILE A N 1
ATOM 622 C CA . ILE A 1 83 ? -5.058 -16.181 -0.445 1.00 94.12 83 ILE A CA 1
ATOM 623 C C . ILE A 1 83 ? -4.079 -15.208 -1.112 1.00 94.12 83 ILE A C 1
ATOM 625 O O . ILE A 1 83 ? -3.108 -15.642 -1.729 1.00 94.12 83 ILE A O 1
ATOM 629 N N . LEU A 1 84 ? -4.299 -13.900 -0.965 1.00 91.38 84 LEU A N 1
ATOM 630 C CA . LEU A 1 84 ? -3.421 -12.872 -1.515 1.00 91.38 84 LEU A CA 1
ATOM 631 C C . LEU A 1 84 ? -2.001 -12.999 -0.956 1.00 91.38 84 LEU A C 1
ATOM 633 O O . LEU A 1 84 ? -1.057 -13.016 -1.740 1.00 91.38 84 LEU A O 1
ATOM 637 N N . CYS A 1 85 ? -1.844 -13.135 0.363 1.00 90.31 85 CYS A N 1
ATOM 638 C CA . CYS A 1 85 ? -0.552 -13.343 1.020 1.00 90.31 85 CYS A CA 1
ATOM 639 C C . CYS A 1 85 ? 0.129 -14.622 0.532 1.00 90.31 85 CYS A C 1
ATOM 641 O O . CYS A 1 85 ? 1.330 -14.609 0.267 1.00 90.31 85 CYS A O 1
ATOM 643 N N . PHE A 1 86 ? -0.629 -15.706 0.357 1.00 92.94 86 PHE A N 1
ATOM 644 C CA . PHE A 1 86 ? -0.099 -16.961 -0.167 1.00 92.94 86 PHE A CA 1
ATOM 645 C C . PHE A 1 86 ? 0.430 -16.803 -1.599 1.00 92.94 86 PHE A C 1
ATOM 647 O O . PHE A 1 86 ? 1.559 -17.198 -1.891 1.00 92.94 86 PHE A O 1
ATOM 654 N N . VAL A 1 87 ? -0.343 -16.166 -2.484 1.00 93.81 87 VAL A N 1
ATOM 655 C CA . VAL A 1 87 ? 0.074 -15.896 -3.870 1.00 93.81 87 VAL A CA 1
ATOM 656 C C . VAL A 1 87 ? 1.263 -14.932 -3.912 1.00 93.81 87 VAL A C 1
ATOM 658 O O . VAL A 1 87 ? 2.197 -15.147 -4.687 1.00 93.81 87 VAL A O 1
ATOM 661 N N . PHE A 1 88 ? 1.274 -13.897 -3.068 1.00 89.81 88 PHE A N 1
ATOM 662 C CA . PHE A 1 88 ? 2.398 -12.965 -2.957 1.00 89.81 88 PHE A CA 1
ATOM 663 C C . PHE A 1 88 ? 3.674 -13.674 -2.514 1.00 89.81 88 PHE A C 1
ATOM 665 O O . PHE A 1 88 ? 4.734 -13.446 -3.100 1.00 89.81 88 PHE A O 1
ATOM 672 N N . LEU A 1 89 ? 3.578 -14.554 -1.516 1.00 90.06 89 LEU A N 1
ATOM 673 C CA . LEU A 1 89 ? 4.704 -15.348 -1.040 1.00 90.06 89 LEU A CA 1
ATOM 674 C C . LEU A 1 89 ? 5.214 -16.280 -2.144 1.00 90.06 89 LEU A C 1
ATOM 676 O O . LEU A 1 89 ? 6.407 -16.268 -2.437 1.00 90.06 89 LEU A O 1
ATOM 680 N N . ALA A 1 90 ? 4.316 -17.018 -2.803 1.00 90.75 90 ALA A N 1
ATOM 681 C CA . ALA A 1 90 ? 4.667 -17.903 -3.911 1.00 90.75 90 ALA A CA 1
ATOM 682 C C . ALA A 1 90 ? 5.377 -17.144 -5.047 1.00 90.75 90 ALA A C 1
ATOM 684 O O . ALA A 1 90 ? 6.439 -17.563 -5.496 1.00 90.75 90 ALA A O 1
ATOM 685 N N . THR A 1 91 ? 4.855 -15.977 -5.440 1.00 88.56 91 THR A N 1
ATOM 686 C CA . THR A 1 91 ? 5.457 -15.118 -6.478 1.00 88.56 91 THR A CA 1
ATOM 687 C C . THR A 1 91 ? 6.810 -14.551 -6.037 1.00 88.56 91 THR A C 1
ATOM 689 O O . THR A 1 91 ? 7.730 -14.410 -6.841 1.00 88.56 91 THR A O 1
ATOM 692 N N . THR A 1 92 ? 6.956 -14.220 -4.752 1.00 86.62 92 THR A N 1
ATOM 693 C CA . THR A 1 92 ? 8.213 -13.688 -4.203 1.00 86.62 92 THR A CA 1
ATOM 694 C C . THR A 1 92 ? 9.305 -14.752 -4.207 1.00 86.62 92 THR A C 1
ATOM 696 O O . THR A 1 92 ? 10.446 -14.444 -4.558 1.00 86.62 92 THR A O 1
ATOM 699 N N . ILE A 1 93 ? 8.959 -15.993 -3.856 1.00 87.06 93 ILE A N 1
ATOM 700 C CA . ILE A 1 93 ? 9.879 -17.133 -3.904 1.00 87.06 93 ILE A CA 1
ATOM 701 C C . ILE A 1 93 ? 10.257 -17.429 -5.360 1.00 87.06 93 ILE A C 1
ATOM 703 O O . ILE A 1 93 ? 11.446 -17.481 -5.659 1.00 87.06 93 ILE A O 1
ATOM 707 N N . ASP A 1 94 ? 9.280 -17.517 -6.266 1.00 84.81 94 ASP A N 1
ATOM 708 C CA . ASP A 1 94 ? 9.508 -17.770 -7.699 1.00 84.81 94 ASP A CA 1
ATOM 709 C C . ASP A 1 94 ? 10.383 -16.691 -8.363 1.00 84.81 94 ASP A C 1
ATOM 711 O O . ASP A 1 94 ? 11.243 -16.987 -9.181 1.00 84.81 94 ASP A O 1
ATOM 715 N N . SER A 1 95 ? 10.241 -15.427 -7.953 1.00 77.94 95 SER A N 1
ATOM 716 C CA . SER A 1 95 ? 11.073 -14.335 -8.469 1.00 77.94 95 SER A CA 1
ATOM 717 C C . SER A 1 95 ? 12.460 -14.225 -7.808 1.00 77.94 95 SER A C 1
ATOM 719 O O . SER A 1 95 ? 13.272 -13.404 -8.268 1.00 77.94 95 SER A O 1
ATOM 721 N N . THR A 1 96 ? 12.711 -14.944 -6.710 1.00 72.69 96 THR A N 1
ATOM 722 C CA . THR A 1 96 ? 13.994 -14.936 -5.978 1.00 72.69 96 THR A CA 1
ATOM 723 C C . THR A 1 96 ? 14.848 -16.167 -6.287 1.00 72.69 96 THR A C 1
ATOM 725 O O . THR A 1 96 ? 16.074 -16.037 -6.277 1.00 72.69 96 THR A O 1
ATOM 728 N N . ALA A 1 97 ? 14.214 -17.315 -6.547 1.00 62.53 97 ALA A N 1
ATOM 729 C CA . ALA A 1 97 ? 14.848 -18.541 -7.038 1.00 62.53 97 ALA A CA 1
ATOM 730 C C . ALA A 1 97 ? 15.399 -18.373 -8.468 1.00 62.53 97 ALA A C 1
ATOM 732 O O . ALA A 1 97 ? 16.412 -19.043 -8.771 1.00 62.53 97 ALA A O 1
#

Radius of gyration: 17.99 Å; chains: 1; bounding box: 37×27×49 Å

Foldseek 3Di:
DVVVLVVVCPPDDPVCSVVVCVVVVVVVVCVVCCVVVVLLVVCCVVVVDVLPVQCVPVNPVSSVLVSLVPDPPSVVVVVVVVVVVVVVVVVVVVVVD

Secondary structure (DSSP, 8-state):
-HHHHHHHTTTS-HHHHHHHHHHHHHHHHHHHIIIIIHHHHHHHHTTSS-HHHHHHHHHHHHHHHHHHHTSTTHHHHHHHHHHHHHHHHHHHHHTT-